Protein AF-A0A3D1TGD9-F1 (afdb_monomer)

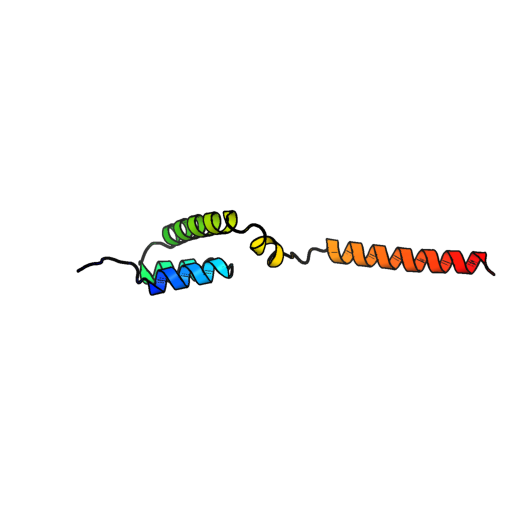Nearest PDB structures (foldseek):
  5fl7-assembly1_C  TM=3.861E-01  e=3.078E+00  Yarrowia lipolytica
  6wkh-assembly2_B  TM=4.483E-01  e=5.021E+00  Streptomyces sp.
  6wkc-assembly2_B  TM=4.445E-01  e=6.413E+00  Streptomyces sp.

Radius of gyration: 25.01 Å; Cα contacts (8 Å, |Δi|>4): 39; chains: 1; bounding box: 53×28×73 Å

Structure (mmCIF, N/CA/C/O backbone):
data_AF-A0A3D1TGD9-F1
#
_entry.id   AF-A0A3D1TGD9-F1
#
loop_
_atom_site.group_PDB
_atom_site.id
_atom_site.type_symbol
_atom_site.label_atom_id
_atom_site.label_alt_id
_atom_site.label_comp_id
_atom_site.label_asym_id
_atom_site.label_entity_id
_atom_site.label_seq_id
_atom_site.pdbx_PDB_ins_code
_atom_site.Cartn_x
_atom_site.Cartn_y
_atom_site.Cartn_z
_atom_site.occupancy
_atom_site.B_iso_or_equiv
_atom_site.auth_seq_id
_atom_site.auth_comp_id
_atom_site.auth_asym_id
_atom_site.auth_atom_id
_atom_site.pdbx_PDB_model_num
ATOM 1 N N . MET A 1 1 ? -18.599 -17.684 19.384 1.00 42.06 1 MET A N 1
ATOM 2 C CA . MET A 1 1 ? -17.341 -17.775 18.61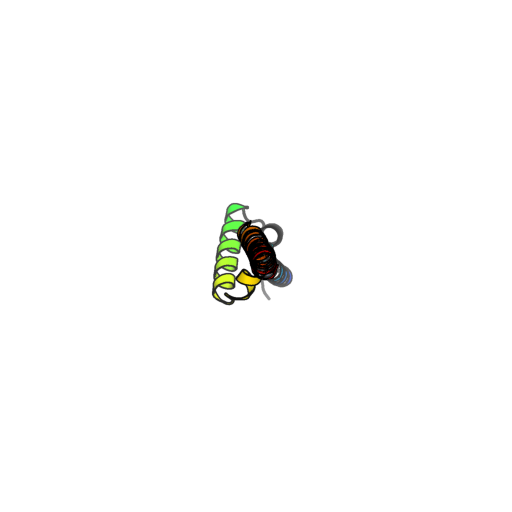6 1.00 42.06 1 MET A CA 1
ATOM 3 C C . MET A 1 1 ? -17.316 -16.544 17.740 1.00 42.06 1 MET A C 1
ATOM 5 O O . MET A 1 1 ? -18.207 -16.412 16.920 1.00 42.06 1 MET A O 1
ATOM 9 N N . SER A 1 2 ? -16.682 -15.482 18.240 1.00 45.38 2 SER A N 1
ATOM 10 C CA . SER A 1 2 ? -15.365 -15.032 17.753 1.00 45.38 2 SER A CA 1
ATOM 11 C C . SER A 1 2 ? -15.553 -14.503 16.322 1.00 45.38 2 SER A C 1
ATOM 13 O O . SER A 1 2 ? -15.888 -15.282 15.446 1.00 45.38 2 SER A O 1
ATOM 15 N N . THR A 1 3 ? -15.450 -13.206 16.033 1.00 46.75 3 THR A N 1
ATOM 16 C CA . THR A 1 3 ? -14.352 -12.347 16.477 1.00 46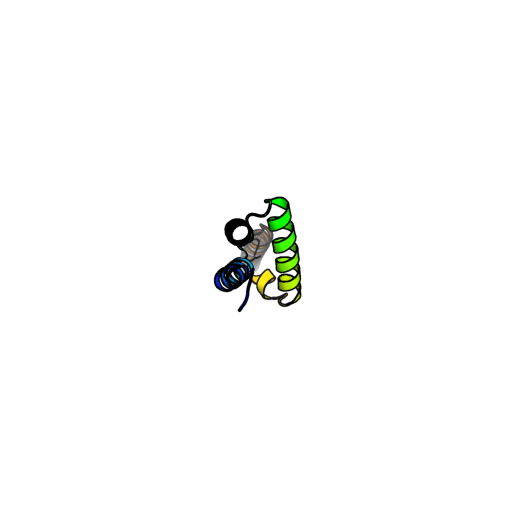.75 3 THR A CA 1
ATOM 17 C C . THR A 1 3 ? -14.663 -10.874 16.187 1.00 46.75 3 THR A C 1
ATOM 19 O O . THR A 1 3 ? -15.401 -10.538 15.266 1.00 46.75 3 THR A O 1
ATOM 22 N N . SER A 1 4 ? -14.040 -9.986 16.950 1.00 58.81 4 SER A N 1
ATOM 23 C CA . SER A 1 4 ? -13.842 -8.558 16.671 1.00 58.81 4 SER A CA 1
ATOM 24 C C . SER A 1 4 ? -12.910 -8.314 15.461 1.00 58.81 4 SER A C 1
ATOM 26 O O . SER A 1 4 ? -12.002 -7.490 15.529 1.00 58.81 4 SER A O 1
ATOM 28 N N . GLU A 1 5 ? -13.073 -9.098 14.391 1.00 60.16 5 GLU A N 1
ATOM 29 C CA . GLU A 1 5 ? -12.159 -9.228 13.252 1.00 60.16 5 GLU A CA 1
ATOM 30 C C . GLU A 1 5 ? -12.524 -8.258 12.136 1.00 60.16 5 GLU A C 1
ATOM 32 O O . GLU A 1 5 ? -13.656 -8.230 11.657 1.00 60.16 5 GLU A O 1
ATOM 37 N N . VAL A 1 6 ? -11.523 -7.523 11.656 1.00 67.50 6 VAL A N 1
ATOM 38 C CA . VAL A 1 6 ? -11.540 -6.996 10.291 1.00 67.50 6 VAL A CA 1
ATOM 39 C C . VAL A 1 6 ? -11.950 -8.147 9.359 1.00 67.50 6 VAL A C 1
ATOM 41 O O . VAL A 1 6 ? -11.307 -9.200 9.430 1.00 67.50 6 VAL A O 1
ATOM 44 N N . PRO A 1 7 ? -13.007 -8.003 8.534 1.00 76.81 7 PRO A N 1
ATOM 45 C CA . PRO A 1 7 ? -13.470 -9.087 7.676 1.00 76.81 7 PRO A CA 1
ATOM 46 C C . PRO A 1 7 ? -12.302 -9.661 6.870 1.00 76.81 7 PRO A C 1
ATOM 48 O O . PRO A 1 7 ? -11.508 -8.904 6.309 1.00 76.81 7 PRO A O 1
ATOM 51 N N . GLN A 1 8 ? -12.164 -10.990 6.808 1.00 78.44 8 GLN A N 1
ATOM 52 C CA . GLN A 1 8 ? -11.050 -11.606 6.070 1.00 78.44 8 GLN A CA 1
ATOM 53 C C . GLN A 1 8 ? -11.020 -11.165 4.600 1.00 78.44 8 GLN A C 1
ATOM 55 O O . GLN A 1 8 ? -9.947 -10.994 4.028 1.00 78.44 8 GLN A O 1
ATOM 60 N N . GLU A 1 9 ? -12.194 -10.895 4.030 1.00 82.69 9 GLU A N 1
ATOM 61 C CA . GLU A 1 9 ? -12.370 -10.281 2.714 1.00 82.69 9 GLU A CA 1
ATOM 62 C C . GLU A 1 9 ? -11.641 -8.932 2.592 1.00 82.69 9 GLU A C 1
ATOM 64 O O . GLU A 1 9 ? -10.936 -8.686 1.617 1.00 82.69 9 GLU A O 1
ATOM 69 N N . THR A 1 10 ? -11.723 -8.077 3.613 1.00 87.69 10 THR A N 1
ATOM 70 C CA . THR A 1 10 ? -11.024 -6.788 3.646 1.00 87.69 10 THR A CA 1
ATOM 71 C C . THR A 1 10 ? -9.510 -6.976 3.637 1.00 87.69 10 THR A C 1
ATOM 73 O O . THR A 1 10 ? -8.812 -6.281 2.903 1.00 87.69 10 THR A O 1
ATOM 76 N N . ILE A 1 11 ? -8.982 -7.911 4.434 1.00 87.25 11 ILE A N 1
ATOM 77 C CA . ILE A 1 11 ? -7.535 -8.176 4.495 1.00 87.25 11 ILE A CA 1
ATOM 78 C C . ILE A 1 11 ? -7.022 -8.683 3.140 1.00 87.25 11 ILE A C 1
ATOM 80 O O . ILE A 1 11 ? -5.951 -8.268 2.693 1.00 87.25 11 ILE A O 1
ATOM 84 N N . GLN A 1 12 ? -7.801 -9.532 2.464 1.00 89.44 12 GLN A N 1
ATOM 85 C CA . GLN A 1 12 ? -7.483 -10.006 1.116 1.00 89.44 12 GLN A CA 1
ATOM 86 C C . GLN A 1 12 ? -7.473 -8.853 0.106 1.00 89.44 12 GLN A C 1
ATOM 88 O O . GLN A 1 12 ? -6.464 -8.654 -0.569 1.00 89.44 12 GLN A O 1
ATOM 93 N N . ALA A 1 13 ? -8.527 -8.033 0.075 1.00 90.94 13 ALA A N 1
ATOM 94 C CA . ALA A 1 13 ? -8.632 -6.888 -0.830 1.00 90.94 13 ALA A CA 1
ATOM 95 C C . ALA A 1 13 ? -7.514 -5.848 -0.606 1.00 90.94 13 ALA A C 1
ATOM 97 O O . ALA A 1 13 ? -6.952 -5.304 -1.559 1.00 90.94 13 ALA A O 1
ATOM 98 N N . VAL A 1 14 ? -7.122 -5.612 0.652 1.00 91.94 14 VAL A N 1
ATOM 99 C CA . VAL A 1 14 ? -5.957 -4.781 1.001 1.00 91.94 14 VAL A CA 1
ATOM 100 C C . VAL A 1 14 ? -4.666 -5.367 0.422 1.00 91.94 14 VAL A C 1
ATOM 102 O O . VAL A 1 14 ? -3.864 -4.634 -0.159 1.00 91.94 14 VAL A O 1
ATOM 105 N N . GLY A 1 15 ? -4.462 -6.681 0.553 1.00 89.69 15 GLY A N 1
ATOM 106 C CA . GLY A 1 15 ? -3.291 -7.374 0.014 1.00 89.69 15 GLY A CA 1
ATOM 107 C C . GLY A 1 15 ? -3.216 -7.331 -1.514 1.00 89.69 15 GLY A C 1
ATOM 108 O O . GLY A 1 15 ? -2.141 -7.112 -2.070 1.00 89.69 15 GLY A O 1
ATOM 109 N N . GLU A 1 16 ? -4.345 -7.490 -2.203 1.00 90.38 16 GLU A N 1
ATOM 110 C CA . GLU A 1 16 ? -4.434 -7.378 -3.664 1.00 90.38 16 GLU A CA 1
ATOM 111 C C . GLU A 1 16 ? -4.111 -5.963 -4.150 1.00 90.38 16 GLU A C 1
ATOM 113 O O . GLU A 1 16 ? -3.290 -5.787 -5.053 1.00 90.38 16 GLU A O 1
ATOM 118 N N . ALA A 1 17 ? -4.680 -4.945 -3.499 1.00 90.75 17 ALA A N 1
ATOM 119 C CA . ALA A 1 17 ? -4.390 -3.548 -3.803 1.00 90.75 17 ALA A CA 1
ATOM 120 C C . ALA A 1 17 ? -2.904 -3.207 -3.598 1.00 90.75 17 ALA A C 1
ATOM 122 O O . ALA A 1 17 ? -2.315 -2.492 -4.411 1.00 90.75 17 ALA A O 1
ATOM 123 N N . LEU A 1 18 ? -2.276 -3.745 -2.547 1.00 88.81 18 LEU A N 1
ATOM 124 C CA . LEU A 1 18 ? -0.842 -3.586 -2.299 1.00 88.81 18 LEU A CA 1
ATOM 125 C C . LEU A 1 18 ? 0.017 -4.257 -3.376 1.00 88.81 18 LEU A C 1
ATOM 127 O O . LEU A 1 18 ? 0.942 -3.622 -3.882 1.00 88.81 18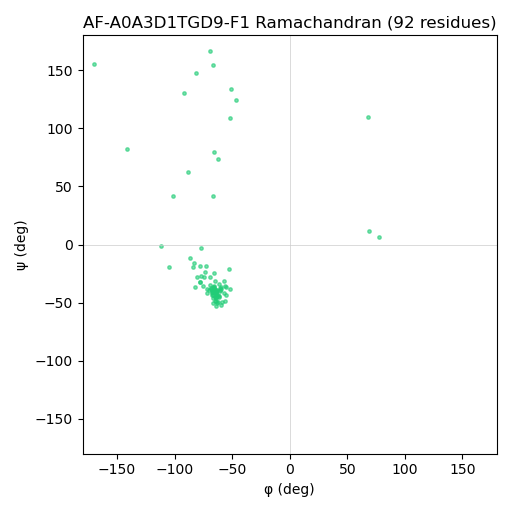 LEU A O 1
ATOM 131 N N . LYS A 1 19 ? -0.314 -5.492 -3.777 1.00 85.69 19 LYS A N 1
ATOM 132 C CA . LYS A 1 19 ? 0.378 -6.209 -4.865 1.00 85.69 19 LYS A CA 1
ATOM 133 C C . LYS A 1 19 ? 0.267 -5.487 -6.209 1.00 85.69 19 LYS A C 1
ATOM 135 O O . LYS A 1 19 ? 1.208 -5.506 -6.992 1.00 85.69 19 LYS A O 1
ATOM 140 N N . ALA A 1 20 ? -0.856 -4.818 -6.458 1.00 84.88 20 ALA A N 1
ATOM 141 C CA . ALA A 1 20 ? -1.065 -4.000 -7.651 1.00 84.88 20 ALA A CA 1
ATOM 142 C C . ALA A 1 20 ? -0.357 -2.626 -7.600 1.00 84.88 20 ALA A C 1
ATOM 144 O O . ALA A 1 20 ? -0.447 -1.860 -8.558 1.00 84.88 20 ALA A O 1
ATOM 145 N N . GLY A 1 21 ? 0.313 -2.272 -6.494 1.00 84.38 21 GLY A N 1
ATOM 146 C CA . GLY A 1 21 ? 0.936 -0.955 -6.294 1.00 84.38 21 GLY A CA 1
ATOM 147 C C . GLY A 1 21 ? -0.051 0.168 -5.934 1.00 84.38 21 GLY A C 1
ATOM 148 O O . GLY A 1 21 ? 0.338 1.331 -5.805 1.00 84.38 21 GLY A O 1
ATOM 149 N N . SER A 1 22 ? -1.323 -0.159 -5.709 1.00 90.00 22 SER A N 1
ATOM 150 C CA . SER A 1 22 ? -2.418 0.776 -5.433 1.00 90.00 22 SER A CA 1
ATOM 151 C C . SER A 1 22 ? -2.559 1.074 -3.934 1.00 90.00 22 SER A C 1
ATOM 153 O O . SER A 1 22 ? -3.594 0.816 -3.320 1.00 90.00 22 SER A O 1
ATOM 155 N N . LYS A 1 23 ? -1.525 1.674 -3.321 1.00 90.56 23 LYS A N 1
ATOM 156 C CA . LYS A 1 23 ? -1.489 1.969 -1.867 1.00 90.56 23 LYS A CA 1
ATOM 157 C C . LYS A 1 23 ? -2.674 2.820 -1.378 1.00 90.56 23 LYS A C 1
ATOM 159 O O . LYS A 1 23 ? -3.171 2.610 -0.277 1.00 90.56 23 LYS A O 1
ATOM 164 N N . ILE A 1 24 ? -3.153 3.764 -2.194 1.00 93.94 24 ILE A N 1
ATOM 165 C CA . ILE A 1 24 ? -4.309 4.618 -1.857 1.00 93.94 24 ILE A CA 1
ATOM 166 C C . ILE A 1 24 ? -5.592 3.785 -1.707 1.00 93.94 24 ILE A C 1
ATOM 168 O O . ILE A 1 24 ? -6.383 4.045 -0.802 1.00 93.94 24 ILE A O 1
ATOM 172 N N . GLU A 1 25 ? -5.787 2.787 -2.570 1.00 93.81 25 GLU A N 1
ATOM 173 C CA . GLU A 1 25 ? -6.948 1.892 -2.542 1.00 93.81 25 GLU A CA 1
ATOM 174 C C . GLU A 1 25 ? -6.929 1.031 -1.272 1.00 93.81 25 GLU A C 1
ATOM 176 O O . GLU A 1 25 ? -7.909 0.985 -0.533 1.00 93.81 25 GLU A O 1
ATOM 181 N N . ALA A 1 26 ? -5.765 0.462 -0.943 1.00 94.12 26 ALA A N 1
ATOM 182 C CA . ALA A 1 26 ? -5.556 -0.304 0.283 1.00 94.12 26 ALA A CA 1
ATOM 183 C C . ALA A 1 26 ? -5.873 0.516 1.551 1.00 94.12 26 ALA A C 1
ATOM 185 O O . ALA A 1 26 ? -6.531 0.023 2.467 1.00 94.12 26 ALA A O 1
ATOM 186 N N . ILE A 1 27 ? -5.471 1.795 1.589 1.00 94.75 27 ILE A N 1
ATOM 187 C CA . ILE A 1 27 ? -5.789 2.710 2.698 1.00 94.75 27 ILE A CA 1
ATOM 188 C C . ILE A 1 27 ? -7.298 2.947 2.808 1.00 94.75 27 ILE A C 1
ATOM 190 O O . ILE A 1 27 ? -7.817 2.989 3.923 1.00 94.75 27 ILE A O 1
ATOM 194 N N . LYS A 1 28 ? -8.010 3.111 1.686 1.00 94.69 28 LYS A N 1
ATOM 195 C CA . LYS A 1 28 ? -9.471 3.293 1.698 1.00 94.69 28 LYS A CA 1
ATOM 196 C C . LYS A 1 28 ? -10.173 2.057 2.248 1.00 94.69 28 LYS A C 1
ATOM 198 O O . LYS A 1 28 ? -10.911 2.193 3.217 1.00 94.69 28 LYS A O 1
ATOM 203 N N . ILE A 1 29 ? -9.872 0.879 1.699 1.00 93.88 29 ILE A N 1
ATOM 204 C CA . ILE A 1 29 ? -10.474 -0.401 2.103 1.00 93.88 29 ILE A CA 1
ATOM 205 C C . ILE A 1 29 ? -10.260 -0.640 3.603 1.00 93.88 29 ILE A C 1
ATOM 207 O O . ILE A 1 29 ? -11.205 -0.914 4.342 1.00 93.88 29 ILE A O 1
ATOM 211 N N . TYR A 1 30 ? -9.023 -0.464 4.082 1.00 92.75 30 TYR A N 1
ATOM 212 C CA . TYR A 1 30 ? -8.700 -0.650 5.494 1.00 92.75 30 TYR A CA 1
ATOM 213 C C . TYR A 1 30 ? -9.424 0.359 6.391 1.00 92.75 30 TYR A C 1
ATOM 215 O O . TYR A 1 30 ? -9.949 -0.007 7.442 1.00 92.75 30 TYR A O 1
ATOM 223 N N . ARG A 1 31 ? -9.496 1.629 5.978 1.00 93.88 31 ARG A N 1
ATOM 224 C CA . ARG A 1 31 ? -10.170 2.682 6.746 1.00 93.88 31 ARG A CA 1
ATOM 225 C C . ARG A 1 31 ? -11.682 2.478 6.808 1.00 93.88 31 ARG A C 1
ATOM 227 O O . ARG A 1 31 ? -12.266 2.697 7.861 1.00 93.88 31 ARG A O 1
ATOM 234 N N . GLU A 1 32 ? -12.306 2.072 5.708 1.00 92.19 32 GLU A N 1
ATOM 235 C CA . GLU A 1 32 ? -13.749 1.818 5.639 1.00 92.19 32 GLU A CA 1
ATOM 236 C C . GLU A 1 32 ? -14.155 0.618 6.498 1.00 92.19 32 GLU A C 1
ATOM 238 O O . GLU A 1 32 ? -15.181 0.670 7.171 1.00 92.19 32 GLU A O 1
ATOM 243 N N . ALA A 1 33 ? -13.316 -0.417 6.556 1.00 89.81 33 ALA A N 1
ATOM 244 C CA . ALA A 1 33 ? -13.577 -1.598 7.371 1.00 89.81 33 ALA A CA 1
ATOM 245 C C . ALA A 1 33 ? -13.289 -1.411 8.870 1.00 89.81 33 ALA A C 1
ATOM 247 O O . ALA A 1 33 ? -13.942 -2.037 9.701 1.00 89.81 33 ALA A O 1
ATOM 248 N N . THR A 1 34 ? -12.301 -0.585 9.233 1.00 89.31 34 THR A N 1
ATOM 249 C CA . THR A 1 34 ? -11.851 -0.434 10.633 1.00 89.31 34 THR A CA 1
ATOM 250 C C . THR A 1 34 ? -12.309 0.860 11.302 1.00 89.31 34 THR A C 1
ATOM 252 O O . THR A 1 34 ? -12.283 0.959 12.526 1.00 89.31 34 THR A O 1
ATOM 255 N N . GLY A 1 35 ? -12.696 1.873 10.523 1.00 90.00 35 GLY A N 1
ATOM 256 C CA . GLY A 1 35 ? -13.072 3.193 11.028 1.00 90.00 35 GLY A CA 1
ATOM 257 C C . GLY A 1 35 ? -11.915 4.006 11.626 1.00 90.00 35 GLY A C 1
ATOM 258 O O . GLY A 1 35 ? -12.165 5.019 12.279 1.00 90.00 35 GLY A O 1
ATOM 259 N N . VAL A 1 36 ? -10.656 3.591 11.437 1.00 92.62 36 VAL A N 1
ATOM 260 C CA . VAL A 1 36 ? -9.491 4.306 11.985 1.00 92.62 36 VAL A CA 1
ATOM 261 C C . VAL A 1 36 ? -9.262 5.656 11.299 1.00 92.62 36 VAL A C 1
ATOM 263 O O . VAL A 1 36 ? -9.794 5.954 10.227 1.00 92.62 36 VAL A O 1
ATOM 266 N N . SER A 1 37 ? -8.417 6.497 11.898 1.00 94.31 37 SER A N 1
ATOM 267 C CA . SER A 1 37 ? -8.013 7.750 11.262 1.00 94.31 37 SER A CA 1
ATOM 268 C C . SER A 1 37 ? -7.180 7.492 10.001 1.00 94.31 37 SER A C 1
ATOM 270 O O . SER A 1 37 ? -6.494 6.477 9.871 1.00 94.31 37 SER A O 1
ATOM 272 N N . LEU A 1 38 ? -7.191 8.450 9.069 1.00 94.31 38 LEU A N 1
ATOM 273 C CA . LEU A 1 38 ? -6.393 8.369 7.842 1.00 94.31 38 LEU A CA 1
ATOM 274 C C . LEU A 1 38 ? -4.900 8.151 8.132 1.00 94.31 38 LEU A C 1
ATOM 276 O O . LEU A 1 38 ? -4.240 7.419 7.402 1.00 94.31 38 LEU A O 1
ATOM 280 N N . VAL A 1 39 ? -4.388 8.765 9.203 1.00 95.44 39 VAL A N 1
ATOM 281 C CA . VAL A 1 39 ? -2.989 8.626 9.626 1.00 95.44 39 VAL A CA 1
ATOM 282 C C . VAL A 1 39 ? -2.691 7.183 10.028 1.00 95.44 39 VAL A C 1
ATOM 284 O O . VAL A 1 39 ? -1.750 6.598 9.506 1.00 95.44 39 VAL A O 1
ATOM 287 N N . GLN A 1 40 ? -3.534 6.575 10.870 1.00 92.88 40 GLN A N 1
ATOM 288 C CA . GLN A 1 40 ? -3.343 5.185 11.298 1.00 92.88 40 GLN A CA 1
ATOM 289 C C . GLN A 1 40 ? -3.467 4.199 10.133 1.00 92.88 40 GLN A C 1
ATOM 291 O O . GLN A 1 40 ? -2.659 3.280 10.015 1.00 92.88 40 GLN A O 1
ATOM 296 N N . ALA A 1 41 ? -4.443 4.406 9.243 1.00 93.94 41 ALA A N 1
ATOM 297 C CA . ALA A 1 41 ? -4.586 3.581 8.046 1.00 93.94 41 ALA A CA 1
ATOM 298 C C . ALA A 1 41 ? -3.348 3.688 7.144 1.00 93.94 41 ALA A C 1
ATOM 300 O O . ALA A 1 41 ? -2.836 2.676 6.677 1.00 93.94 41 ALA A O 1
ATOM 301 N N . LYS A 1 42 ? -2.832 4.905 6.936 1.00 94.06 42 LYS A N 1
ATOM 302 C CA . LYS A 1 42 ? -1.617 5.136 6.150 1.00 94.06 42 LYS A CA 1
ATOM 303 C C . LYS A 1 42 ? -0.416 4.413 6.754 1.00 94.06 42 LYS A C 1
ATOM 305 O O . LYS A 1 42 ? 0.237 3.662 6.042 1.00 94.06 42 LYS A O 1
ATOM 310 N N . GLU A 1 43 ? -0.154 4.597 8.045 1.00 94.94 43 GLU A N 1
ATOM 311 C CA . GLU A 1 43 ? 0.996 3.981 8.718 1.00 94.94 43 GLU A CA 1
ATOM 312 C C . GLU A 1 43 ? 0.951 2.451 8.679 1.00 94.94 43 GLU A C 1
ATOM 314 O O . GLU A 1 43 ? 1.977 1.804 8.467 1.00 94.94 43 GLU A O 1
ATOM 319 N N . PHE A 1 44 ? -0.234 1.863 8.862 1.00 92.25 44 PHE A N 1
ATOM 320 C CA . PHE A 1 44 ? -0.412 0.415 8.792 1.00 92.25 44 PHE A CA 1
ATOM 321 C C . PHE A 1 44 ? -0.126 -0.122 7.384 1.00 92.25 44 PHE A C 1
ATOM 323 O O . PHE A 1 44 ? 0.653 -1.061 7.221 1.00 92.25 44 PHE A O 1
ATOM 330 N N . ILE A 1 45 ? -0.711 0.508 6.362 1.00 92.62 45 ILE A N 1
ATOM 331 C CA . ILE A 1 45 ? -0.556 0.089 4.965 1.00 92.62 45 ILE A CA 1
ATOM 332 C C . ILE A 1 45 ? 0.860 0.343 4.443 1.00 92.62 45 ILE A C 1
ATOM 334 O O . ILE A 1 45 ? 1.366 -0.467 3.671 1.00 92.62 45 ILE A O 1
ATOM 338 N N . GLU A 1 46 ? 1.523 1.421 4.867 1.00 91.81 46 GLU A N 1
ATOM 339 C CA . GLU A 1 46 ? 2.928 1.680 4.531 1.00 91.81 46 GLU A CA 1
ATOM 340 C C . GLU A 1 46 ? 3.836 0.587 5.099 1.00 91.81 46 GLU A C 1
ATOM 342 O O . GLU A 1 46 ? 4.568 -0.036 4.337 1.00 91.81 46 GLU A O 1
ATOM 347 N N . LYS A 1 47 ? 3.700 0.252 6.389 1.00 90.81 47 LYS A N 1
ATOM 348 C CA . LYS A 1 47 ? 4.467 -0.844 7.006 1.00 90.81 47 LYS A CA 1
ATOM 349 C C . LYS A 1 47 ? 4.213 -2.196 6.347 1.00 90.81 47 LYS A C 1
ATOM 351 O O . LYS A 1 47 ? 5.138 -3.001 6.258 1.00 90.81 47 LYS A O 1
ATOM 356 N N . LEU A 1 48 ? 2.979 -2.472 5.922 1.00 87.75 48 LEU A N 1
ATOM 357 C CA . LEU A 1 48 ? 2.668 -3.680 5.155 1.00 87.75 48 LEU A CA 1
ATOM 358 C C . LEU A 1 48 ? 3.341 -3.637 3.780 1.00 87.75 48 LEU A C 1
ATOM 360 O O . LEU A 1 48 ? 4.022 -4.581 3.399 1.00 87.75 48 LEU A O 1
ATOM 364 N N . GLY A 1 49 ? 3.173 -2.540 3.042 1.00 85.31 49 GLY A N 1
ATOM 365 C CA . GLY A 1 49 ? 3.730 -2.380 1.703 1.00 85.31 49 GLY A CA 1
ATOM 366 C C . GLY A 1 49 ? 5.254 -2.487 1.671 1.00 85.31 49 GLY A C 1
ATOM 367 O O . GLY A 1 49 ? 5.785 -3.096 0.748 1.00 85.31 49 GLY A O 1
ATOM 368 N N . ASP A 1 50 ? 5.943 -1.952 2.678 1.00 84.50 50 ASP A N 1
ATOM 369 C CA . ASP A 1 50 ? 7.404 -2.016 2.777 1.00 84.50 50 ASP A CA 1
ATOM 370 C C . ASP A 1 50 ? 7.895 -3.453 3.037 1.00 84.50 50 ASP A C 1
ATOM 372 O O . ASP A 1 50 ? 8.857 -3.895 2.415 1.00 84.50 50 ASP A O 1
ATOM 376 N N . GLN A 1 51 ? 7.183 -4.232 3.863 1.00 79.94 51 GLN A N 1
ATOM 377 C CA . GLN A 1 51 ? 7.477 -5.661 4.067 1.00 79.94 51 GLN A CA 1
ATOM 378 C C . GLN A 1 51 ? 7.244 -6.499 2.801 1.00 79.94 51 GLN A C 1
ATOM 380 O O . GLN A 1 51 ? 8.013 -7.416 2.507 1.00 79.94 51 GLN A O 1
ATOM 385 N N . LEU A 1 52 ? 6.194 -6.185 2.032 1.00 71.62 52 LEU A N 1
ATOM 386 C CA . LEU A 1 52 ? 5.952 -6.842 0.746 1.00 71.62 52 LEU A CA 1
ATOM 387 C C . LEU A 1 52 ? 7.020 -6.467 -0.293 1.00 71.62 52 LEU A C 1
ATOM 389 O O . LEU A 1 52 ? 7.430 -7.326 -1.068 1.00 71.62 52 LEU A O 1
ATOM 393 N N . ALA A 1 53 ? 7.493 -5.218 -0.298 1.00 67.94 53 ALA A N 1
ATOM 394 C CA . ALA A 1 53 ? 8.538 -4.763 -1.214 1.00 67.94 53 ALA A CA 1
ATOM 395 C C . ALA A 1 53 ? 9.889 -5.458 -0.970 1.00 67.94 53 ALA A C 1
ATOM 397 O O . ALA A 1 53 ? 10.637 -5.683 -1.916 1.00 67.94 53 ALA A O 1
ATOM 398 N N . GLU A 1 54 ? 10.188 -5.834 0.275 1.00 62.88 54 GLU A N 1
ATOM 399 C CA . GLU A 1 54 ? 11.423 -6.549 0.620 1.00 62.88 54 GLU A CA 1
ATOM 400 C C . GLU A 1 54 ? 11.413 -8.024 0.179 1.00 62.88 54 GLU A C 1
ATOM 402 O O . GLU A 1 54 ? 12.466 -8.615 -0.046 1.00 62.88 54 GLU A O 1
ATOM 407 N N . SER A 1 55 ? 10.227 -8.614 0.006 1.00 59.59 55 SER A N 1
ATOM 408 C CA . SER A 1 55 ? 10.077 -10.034 -0.341 1.00 59.59 55 SER A CA 1
ATOM 409 C C . SER A 1 55 ? 10.188 -10.321 -1.847 1.00 59.59 55 SER A C 1
ATOM 411 O O . SER A 1 55 ? 10.472 -11.454 -2.219 1.00 59.59 55 SER A O 1
ATOM 413 N N . ASP A 1 56 ? 10.001 -9.313 -2.709 1.00 53.34 56 ASP A N 1
ATOM 414 C CA . ASP A 1 56 ? 10.019 -9.450 -4.175 1.00 53.34 56 ASP A CA 1
ATOM 415 C C . ASP A 1 56 ? 10.703 -8.232 -4.847 1.00 53.34 56 ASP A C 1
ATOM 417 O O . ASP A 1 56 ? 10.025 -7.311 -5.325 1.00 53.34 56 ASP A O 1
ATOM 421 N N . PRO A 1 57 ? 12.050 -8.197 -4.932 1.00 54.31 57 PRO A N 1
ATOM 422 C CA . PRO A 1 57 ? 12.778 -7.092 -5.568 1.00 54.31 57 PRO A CA 1
ATOM 423 C C . PRO A 1 57 ? 12.525 -6.984 -7.085 1.00 54.31 57 PRO A C 1
ATOM 425 O O . PRO A 1 57 ? 12.633 -5.896 -7.657 1.00 54.31 57 PRO A O 1
ATOM 428 N N . ASP A 1 58 ? 12.137 -8.081 -7.746 1.00 56.91 58 ASP A N 1
ATOM 429 C CA . ASP A 1 58 ? 11.969 -8.127 -9.204 1.00 56.91 58 ASP A CA 1
ATOM 430 C C . ASP A 1 58 ? 10.654 -7.480 -9.688 1.00 56.91 58 ASP A C 1
ATOM 432 O O . ASP A 1 58 ? 10.633 -6.833 -10.740 1.00 56.91 58 ASP A O 1
ATOM 436 N N . GLN A 1 59 ? 9.568 -7.547 -8.906 1.00 54.53 59 GLN A N 1
ATOM 437 C CA . GLN A 1 59 ? 8.247 -7.008 -9.286 1.00 54.53 59 GLN A CA 1
ATOM 438 C C . GLN A 1 59 ? 8.181 -5.470 -9.221 1.00 54.53 59 GLN A C 1
ATOM 440 O O . GLN A 1 59 ? 7.459 -4.837 -9.996 1.00 54.53 59 GLN A O 1
ATOM 445 N N . TYR A 1 60 ? 8.985 -4.839 -8.359 1.00 51.72 60 TYR A N 1
ATOM 446 C CA . TYR A 1 60 ? 9.080 -3.374 -8.288 1.00 51.72 60 TYR A CA 1
ATOM 447 C C . TYR A 1 60 ? 9.943 -2.775 -9.415 1.00 51.72 60 TYR A C 1
ATOM 449 O O . TYR A 1 60 ? 9.812 -1.592 -9.740 1.00 51.72 60 TYR A O 1
ATOM 457 N N . SER A 1 61 ? 10.784 -3.589 -10.064 1.00 46.50 61 SER A N 1
ATOM 458 C CA . SER A 1 61 ? 11.631 -3.165 -11.187 1.00 46.50 61 SER A CA 1
ATOM 459 C C . SER A 1 61 ? 10.883 -3.118 -12.532 1.00 46.50 61 SER A C 1
ATOM 461 O O . SER A 1 61 ? 11.190 -2.277 -13.377 1.00 46.50 61 SER A O 1
ATOM 463 N N . ALA A 1 62 ? 9.841 -3.940 -12.714 1.00 50.66 62 ALA A N 1
ATOM 464 C CA . ALA A 1 62 ? 9.074 -3.9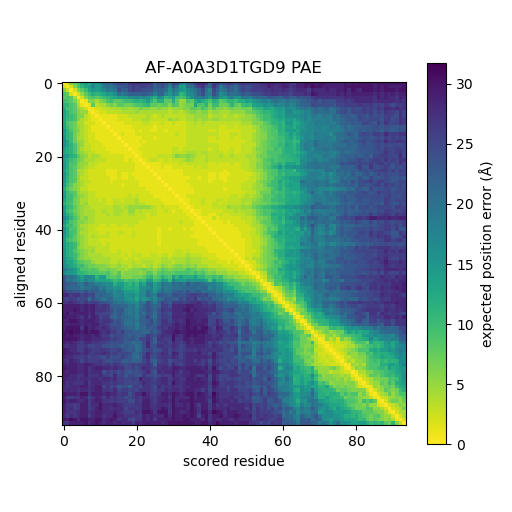94 -13.963 1.00 50.66 62 ALA A CA 1
ATOM 465 C C . ALA A 1 62 ? 8.002 -2.890 -14.065 1.00 50.66 62 ALA A C 1
ATOM 467 O O . ALA A 1 62 ? 7.810 -2.310 -15.136 1.00 50.66 62 ALA A O 1
ATOM 468 N N . ALA A 1 63 ? 7.351 -2.528 -12.951 1.00 49.44 63 ALA A N 1
ATOM 469 C CA . ALA A 1 63 ? 6.377 -1.428 -12.912 1.00 49.44 63 ALA A CA 1
ATOM 470 C C . ALA A 1 63 ? 7.032 -0.040 -12.752 1.00 49.44 63 ALA A C 1
ATOM 472 O O . ALA A 1 63 ? 6.417 0.978 -13.073 1.00 49.44 63 ALA A O 1
ATOM 473 N N . GLN A 1 64 ? 8.306 0.012 -12.342 1.00 48.12 64 GLN A N 1
ATOM 474 C CA . GLN A 1 64 ? 9.131 1.220 -12.337 1.00 48.12 64 GLN A CA 1
ATOM 475 C C . GLN A 1 64 ? 10.094 1.260 -13.532 1.00 48.12 64 GLN A C 1
ATOM 477 O O . GLN A 1 64 ? 11.213 1.763 -13.430 1.00 48.12 64 GLN A O 1
ATOM 482 N N . THR A 1 65 ? 9.629 0.871 -14.725 1.00 44.88 65 THR A N 1
ATOM 483 C CA . THR A 1 65 ? 10.106 1.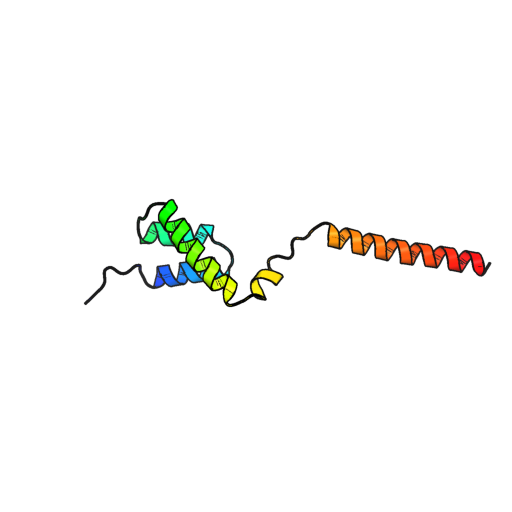568 -15.925 1.00 44.88 65 THR A CA 1
ATOM 484 C C . THR A 1 65 ? 9.576 2.994 -15.825 1.00 44.88 65 THR A C 1
ATOM 486 O O . THR A 1 65 ? 8.583 3.371 -16.450 1.00 44.88 65 THR A O 1
ATOM 489 N N . ARG A 1 66 ? 10.248 3.834 -15.026 1.00 47.00 66 ARG A N 1
ATOM 490 C CA . ARG A 1 66 ? 10.267 5.252 -15.344 1.00 47.00 66 ARG A CA 1
ATOM 491 C C . ARG A 1 66 ? 10.705 5.289 -16.800 1.00 47.00 66 ARG A C 1
ATOM 493 O O . ARG A 1 66 ? 11.857 4.993 -17.107 1.00 47.00 66 ARG A O 1
ATOM 500 N N . ARG A 1 67 ? 9.783 5.634 -17.696 1.00 49.34 67 ARG A N 1
ATOM 501 C CA . ARG A 1 67 ? 10.114 6.170 -19.014 1.00 49.34 67 ARG A CA 1
ATOM 502 C C . ARG A 1 67 ? 10.855 7.484 -18.765 1.00 49.34 67 ARG A C 1
ATOM 504 O O . ARG A 1 67 ? 10.283 8.562 -18.837 1.00 49.34 67 ARG A O 1
ATOM 511 N N . GLY A 1 68 ? 12.098 7.381 -18.314 1.00 60.16 68 GLY A N 1
ATOM 512 C CA . GLY A 1 68 ? 13.007 8.495 -18.163 1.00 60.16 68 GLY A CA 1
ATOM 513 C C . GLY A 1 68 ? 13.628 8.793 -19.516 1.00 60.16 68 GLY A C 1
ATOM 514 O O . GLY A 1 68 ? 13.870 7.886 -20.315 1.00 60.16 68 GLY A O 1
ATOM 515 N N . CYS A 1 69 ? 13.928 10.067 -19.755 1.00 58.38 69 CYS A N 1
ATOM 516 C CA . CYS A 1 69 ? 14.551 10.556 -20.984 1.00 58.38 69 CYS A CA 1
ATOM 517 C C . CYS A 1 69 ? 15.850 9.813 -21.347 1.00 58.38 69 CYS A C 1
ATOM 519 O O . CYS A 1 69 ? 16.225 9.795 -22.514 1.00 58.38 69 CYS A O 1
ATOM 521 N N . ALA A 1 70 ? 16.499 9.149 -20.383 1.00 62.75 70 ALA A N 1
ATOM 522 C CA . ALA A 1 70 ? 17.676 8.312 -20.600 1.00 62.75 70 ALA A CA 1
ATOM 523 C C . ALA A 1 70 ? 17.487 7.265 -21.717 1.00 62.75 70 ALA A C 1
ATOM 525 O O . ALA A 1 70 ? 18.395 7.074 -22.522 1.00 62.75 70 ALA A O 1
ATOM 526 N N . GLY A 1 71 ? 16.302 6.650 -21.835 1.00 65.62 71 GLY A N 1
ATOM 527 C CA . GLY A 1 71 ? 16.025 5.690 -22.912 1.00 65.62 71 GLY A CA 1
ATOM 528 C C . GLY A 1 71 ? 15.972 6.339 -24.301 1.00 65.62 71 GLY A C 1
ATOM 529 O O . GLY A 1 71 ? 16.510 5.792 -25.258 1.00 65.62 71 GLY A O 1
ATOM 530 N N . VAL A 1 72 ? 15.386 7.538 -24.405 1.00 69.00 72 VAL A N 1
ATOM 531 C CA . VAL A 1 72 ? 15.290 8.298 -25.667 1.00 69.00 72 VAL A CA 1
ATOM 532 C C . VAL A 1 72 ? 16.653 8.859 -26.077 1.00 69.00 72 VAL A C 1
ATOM 534 O O . VAL A 1 72 ? 16.996 8.827 -27.254 1.00 69.00 72 VAL A O 1
ATOM 537 N N . VAL A 1 73 ? 17.458 9.318 -25.113 1.00 69.88 73 VAL A N 1
ATOM 538 C CA . VAL A 1 73 ? 18.811 9.839 -25.365 1.00 69.88 73 VAL A CA 1
ATOM 539 C C . VAL A 1 73 ? 19.728 8.741 -25.904 1.00 69.88 73 VAL A C 1
ATOM 541 O O . VAL A 1 73 ? 20.410 8.965 -26.899 1.00 69.88 73 VAL A O 1
ATOM 544 N N . LEU A 1 74 ? 19.710 7.539 -25.317 1.00 68.38 74 LEU A N 1
ATOM 545 C CA . LEU A 1 74 ? 20.527 6.421 -25.806 1.00 68.38 74 LEU A CA 1
ATOM 546 C C . LEU A 1 74 ? 20.121 5.977 -27.218 1.00 68.38 74 LEU A C 1
ATOM 548 O O . LEU A 1 74 ? 20.988 5.718 -28.050 1.00 68.38 74 LEU A O 1
ATOM 552 N N . LEU A 1 75 ? 18.818 5.944 -27.513 1.00 67.56 75 LEU A N 1
ATOM 553 C CA . LEU A 1 75 ? 18.310 5.573 -28.837 1.00 67.56 75 LEU A CA 1
ATOM 554 C C . LEU A 1 75 ? 18.672 6.631 -29.897 1.00 67.56 75 LEU A C 1
ATOM 556 O O . LEU A 1 75 ? 19.121 6.284 -30.989 1.00 67.56 75 LEU A O 1
ATOM 560 N N . ALA A 1 76 ? 18.555 7.919 -29.558 1.00 67.25 76 ALA A N 1
ATOM 561 C CA . ALA A 1 76 ? 18.916 9.024 -30.446 1.00 67.25 76 ALA A CA 1
ATOM 562 C C . ALA A 1 76 ? 20.428 9.093 -30.725 1.00 67.25 76 ALA A C 1
ATOM 564 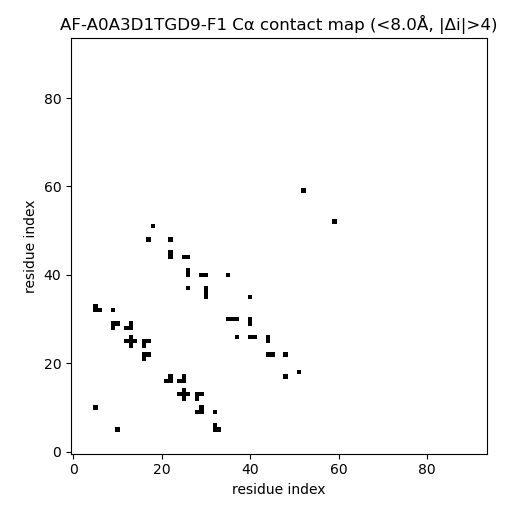O O . ALA A 1 76 ? 20.830 9.261 -31.876 1.00 67.25 76 ALA A O 1
ATOM 565 N N . VAL A 1 77 ? 21.273 8.916 -29.701 1.00 71.69 77 VAL A N 1
ATOM 566 C CA . VAL A 1 77 ? 22.738 8.893 -29.864 1.00 71.69 77 VAL A CA 1
ATOM 567 C C . VAL A 1 77 ? 23.176 7.670 -30.673 1.00 71.69 77 VAL A C 1
ATOM 569 O O . VAL A 1 77 ? 24.009 7.800 -31.569 1.00 71.69 77 VAL A O 1
ATOM 572 N N . GLY A 1 78 ? 22.575 6.501 -30.423 1.00 69.62 78 GLY A N 1
ATOM 573 C CA . GLY A 1 78 ? 22.845 5.285 -31.191 1.00 69.62 78 GLY A CA 1
ATOM 574 C C . GLY A 1 78 ? 22.543 5.448 -32.684 1.00 69.62 78 GLY A C 1
ATOM 575 O O . GLY A 1 78 ? 23.405 5.172 -33.516 1.00 69.62 78 GLY A O 1
ATOM 576 N N . LEU A 1 79 ? 21.359 5.961 -33.038 1.00 67.62 79 LEU A N 1
ATOM 577 C CA . LEU A 1 79 ? 20.977 6.187 -34.440 1.00 67.62 79 LEU A CA 1
ATOM 578 C C . LEU A 1 79 ? 21.828 7.269 -35.125 1.00 67.62 79 LEU A C 1
ATOM 580 O O . LEU A 1 79 ? 22.183 7.113 -36.294 1.00 67.62 79 LEU A O 1
ATOM 584 N N . GLY A 1 80 ? 22.200 8.335 -34.407 1.00 64.50 80 GLY A N 1
ATOM 585 C CA . GLY A 1 80 ? 23.051 9.404 -34.940 1.00 64.50 80 GLY A CA 1
ATOM 586 C C . 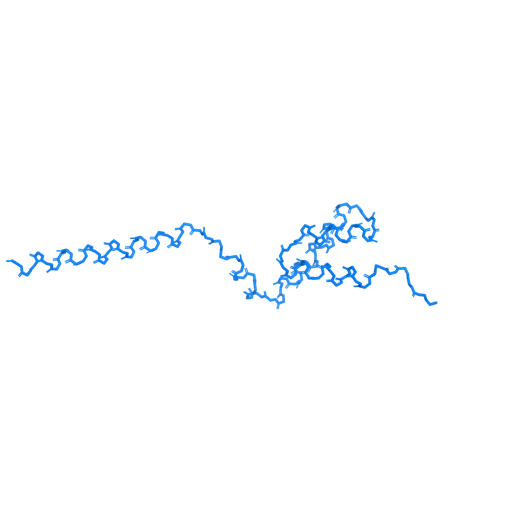GLY A 1 80 ? 24.463 8.935 -35.308 1.00 64.50 80 GLY A C 1
ATOM 587 O O . GLY A 1 80 ? 24.983 9.321 -36.354 1.00 64.50 80 GLY A O 1
ATOM 588 N N . LEU A 1 81 ? 25.068 8.057 -34.500 1.00 63.19 81 LEU A N 1
ATOM 589 C CA . LEU A 1 81 ? 26.392 7.492 -34.789 1.00 63.19 81 LEU A CA 1
ATOM 590 C C . LEU A 1 81 ? 26.361 6.515 -35.969 1.00 63.19 81 LEU A C 1
ATOM 592 O O . LEU A 1 81 ? 27.259 6.545 -36.807 1.00 63.19 81 LEU A O 1
ATOM 596 N N . ILE A 1 82 ? 25.313 5.693 -36.077 1.00 62.56 82 ILE A N 1
ATOM 597 C CA . ILE A 1 82 ? 25.152 4.750 -37.194 1.00 62.56 82 ILE A CA 1
ATOM 598 C C . ILE A 1 82 ? 24.992 5.513 -38.520 1.00 62.56 82 ILE A C 1
ATOM 600 O O . ILE A 1 82 ? 25.640 5.169 -39.510 1.00 62.56 82 ILE A O 1
ATOM 604 N N . ALA A 1 83 ? 24.202 6.592 -38.532 1.00 60.22 83 ALA A N 1
ATOM 605 C CA . ALA A 1 83 ? 24.048 7.445 -39.710 1.00 60.22 83 ALA A CA 1
ATOM 606 C C . ALA A 1 83 ? 25.345 8.205 -40.053 1.00 60.22 83 ALA A C 1
ATOM 608 O O . ALA A 1 83 ? 25.750 8.231 -41.216 1.00 60.22 83 ALA A O 1
ATOM 609 N N . GLY A 1 84 ? 26.041 8.759 -39.054 1.00 59.66 84 GLY A N 1
ATOM 610 C CA . GLY A 1 84 ? 27.304 9.478 -39.254 1.00 59.66 84 GLY A CA 1
ATOM 611 C C . GLY A 1 84 ? 28.422 8.599 -39.823 1.00 59.66 84 GLY A C 1
ATOM 612 O O . GLY A 1 84 ? 29.090 8.992 -40.776 1.00 59.66 84 GLY A O 1
ATOM 613 N N . ILE A 1 85 ? 28.578 7.375 -39.308 1.00 61.31 85 ILE A N 1
ATOM 614 C CA . ILE A 1 85 ? 29.581 6.416 -39.800 1.00 61.31 85 ILE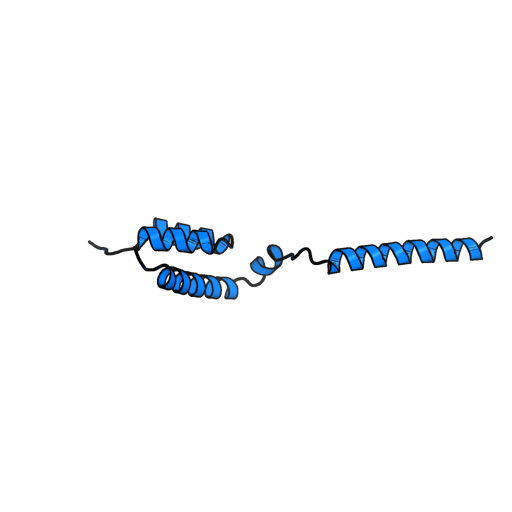 A CA 1
ATOM 615 C C . ILE A 1 85 ? 29.264 5.977 -41.239 1.00 61.31 85 ILE A C 1
ATOM 617 O O . ILE A 1 85 ? 30.179 5.839 -42.049 1.00 61.31 85 ILE A O 1
ATOM 621 N N . SER A 1 86 ? 27.980 5.819 -41.590 1.00 60.25 86 SER A N 1
ATOM 622 C CA . SER A 1 86 ? 27.577 5.466 -42.960 1.00 60.25 86 SER A CA 1
ATOM 623 C C . SER A 1 86 ? 27.887 6.564 -43.988 1.00 60.25 86 SER A C 1
ATOM 625 O O . SER A 1 86 ? 28.309 6.250 -45.098 1.00 60.25 86 SER A O 1
ATOM 627 N N . ALA A 1 87 ? 27.758 7.842 -43.610 1.00 59.78 87 ALA A N 1
ATOM 628 C CA . ALA A 1 87 ? 28.099 8.969 -44.478 1.00 59.78 87 ALA A CA 1
ATOM 629 C C . ALA A 1 87 ? 29.621 9.110 -44.666 1.00 59.78 87 ALA A C 1
ATOM 631 O O . ALA A 1 87 ? 30.086 9.306 -45.785 1.00 59.78 87 ALA A O 1
ATOM 632 N N . SER A 1 88 ? 30.409 8.933 -43.598 1.00 65.00 88 SER A N 1
ATOM 633 C CA . SER A 1 88 ? 31.876 9.004 -43.677 1.00 65.00 88 SER A CA 1
ATOM 634 C C . SER A 1 88 ? 32.519 7.846 -44.451 1.00 65.00 88 SER A C 1
ATOM 636 O O . SER A 1 88 ? 33.580 8.033 -45.036 1.00 65.00 88 SER A O 1
ATOM 638 N N . LEU A 1 89 ? 31.903 6.659 -44.486 1.00 59.12 89 LEU A N 1
ATOM 639 C CA . LEU A 1 89 ? 32.389 5.530 -45.294 1.00 59.12 89 LEU A CA 1
ATOM 640 C C . LEU A 1 89 ? 32.066 5.673 -46.790 1.00 59.12 89 LEU A C 1
ATOM 642 O O . LEU A 1 89 ? 32.804 5.136 -47.612 1.00 59.12 89 LEU A O 1
ATOM 646 N N . LEU A 1 90 ? 31.002 6.400 -47.148 1.00 59.22 90 LEU A N 1
ATOM 647 C CA . LEU A 1 90 ? 30.624 6.629 -48.546 1.00 59.22 90 LEU A CA 1
ATOM 648 C C . LEU A 1 90 ? 31.540 7.662 -49.232 1.00 59.22 90 LEU A C 1
ATOM 650 O O . LEU A 1 90 ? 31.892 7.477 -50.391 1.00 59.22 90 LEU A O 1
ATOM 654 N N . GLU A 1 91 ? 31.987 8.695 -48.507 1.00 58.94 91 GLU A N 1
ATOM 655 C CA . GLU A 1 91 ? 32.936 9.716 -49.004 1.00 58.94 91 GLU A CA 1
ATOM 656 C C . GLU A 1 91 ? 34.379 9.205 -49.156 1.00 58.94 91 GLU A C 1
ATOM 658 O O . GLU A 1 91 ? 35.178 9.812 -49.855 1.00 58.94 91 GLU A O 1
ATOM 663 N N . LEU A 1 92 ? 34.735 8.091 -48.510 1.00 57.31 92 LEU A N 1
ATOM 664 C CA . LEU A 1 92 ? 36.055 7.458 -48.649 1.00 57.31 92 LEU A CA 1
ATOM 665 C C . LEU A 1 92 ? 36.139 6.478 -49.834 1.00 57.31 92 LEU A C 1
ATOM 667 O O . LEU A 1 92 ? 37.232 6.010 -50.151 1.00 57.31 92 LEU A O 1
ATOM 671 N N . PHE A 1 93 ? 35.004 6.128 -50.450 1.00 59.53 93 PHE A N 1
ATOM 672 C CA . PHE A 1 93 ? 34.909 5.138 -51.532 1.00 59.53 93 PHE A CA 1
ATOM 673 C C . PHE A 1 93 ? 34.533 5.750 -52.902 1.00 59.53 93 PHE A C 1
ATOM 675 O O . PHE A 1 93 ? 34.467 5.023 -53.894 1.00 59.53 93 PHE A O 1
ATOM 682 N N . VAL A 1 94 ? 34.316 7.069 -52.969 1.00 55.28 94 VAL A N 1
ATOM 683 C CA . VAL A 1 94 ? 34.157 7.879 -54.197 1.00 55.28 94 VAL A CA 1
ATOM 684 C C . VAL A 1 94 ? 35.401 8.732 -54.403 1.00 55.28 94 VAL A C 1
ATOM 686 O O . VAL A 1 94 ? 35.846 8.824 -55.569 1.00 55.28 94 VAL A O 1
#

Mean predicted aligned error: 15.15 Å

pLDDT: mean 73.87, std 16.74, range [42.06, 95.44]

Sequence (94 aa):
MSTSEVPQETIQAVGEALKAGSKIEAIKIYREATGVSLVQAKEFIEKLGDQLAESDPDQYSAAQTRRGCAGVVLLAVGLGLIAGISASLLELFV

Secondary structure (DSSP, 8-state):
----PPPHHHHHHHHHHHHTT-HHHHHHHHHHHH---HHHHHHHHHHHHHHHHHH-HHHHHHHT----HHHHHHHHHHHHHHHHHHHHHHTT--

Foldseek 3Di:
DDDPDQPVVLVVQLVVCLLVVNLVSSLVSVCVSPVDDSVVSSVVSVVVSVVVCVVCVPSVVVVPPPVDCVVVVVVVVVVVVVVVVVVVVVVVVD

Solvent-accessible surface area (backbone atoms only — not comparable to full-atom values): 5532 Å² total; per-residue (Å²): 133,86,72,101,60,73,54,70,68,54,58,50,53,29,51,52,26,43,76,73,67,36,55,68,56,21,30,50,53,50,24,73,70,67,69,54,55,71,66,59,27,44,56,53,49,48,58,50,47,54,56,55,50,72,75,43,69,67,67,60,55,67,77,56,62,69,88,48,67,67,62,57,51,53,53,52,53,52,53,51,51,56,54,50,52,55,54,58,56,53,69,74,74,110